Protein AF-A0A1Y4TPR6-F1 (afdb_monomer)

Mean predicted aligned error: 4.94 Å

Sequence (122 aa):
MEKKNLSCPSCGPLAAQMEEASGGSYRQYDQILQKLMELEQRGNMELFAGDCTLEETDAALASERHYTVCHYMRCRRCGALYFVGACIRGAPVFRQVADIGKENLDTRLWGRCGTYYLQKKG

pLDDT: mean 89.99, std 13.56, range [33.47, 98.38]

Foldseek 3Di:
DDPPPCVDPLCNVLQVLQVVQAQHDVVSLVVSLVVLVVSVVVVQKWFAWWQDDSVCVVVVCVVVPDQKTKTWMAGPPPRWIWIWMDGNPGRIHIDTDPDCVPVPRVVVHPHGDTDNNVVVVD

Nearest PDB structures (foldseek):
  6y2r-assembly1_B  TM=6.220E-01  e=3.683E+00  Escherichia coli K-12
  1ltx-assembly1_A  TM=5.970E-01  e=4.164E+00  Rattus norvegicus
  6y2s-assembly1_A  TM=4.503E-01  e=1.766E+00  Escherichia coli K-12
  2xqn-assembly1_M  TM=4.740E-01  e=3.259E+00  Homo sapiens
  1dce-assembly1_A  TM=5.198E-01  e=8.169E+00  Rattus norvegicus

Structure (mmCIF, N/CA/C/O backbone):
data_AF-A0A1Y4TPR6-F1
#
_entry.id   AF-A0A1Y4TPR6-F1
#
loop_
_atom_site.gr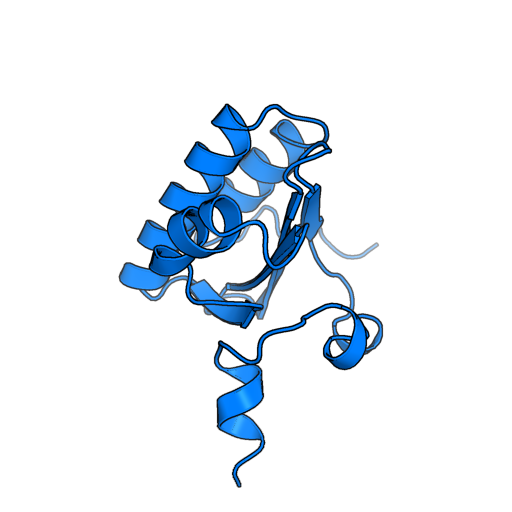oup_PDB
_atom_site.id
_atom_site.type_symbol
_atom_site.label_atom_id
_atom_site.label_alt_id
_atom_site.label_comp_id
_atom_site.label_asym_id
_atom_site.label_entity_id
_atom_site.label_seq_id
_atom_site.pdbx_PDB_ins_code
_atom_site.Cartn_x
_atom_site.Cartn_y
_atom_site.Cartn_z
_atom_site.occupancy
_atom_site.B_iso_or_equiv
_atom_site.auth_seq_id
_atom_site.auth_comp_id
_atom_site.auth_asym_id
_atom_site.auth_atom_id
_atom_site.pdbx_PDB_model_num
ATOM 1 N N . MET A 1 1 ? -26.730 -1.192 -2.114 1.00 33.47 1 MET A N 1
ATOM 2 C CA . MET A 1 1 ? -25.763 -0.303 -2.789 1.00 33.47 1 MET A CA 1
ATOM 3 C C . MET A 1 1 ? -24.921 0.344 -1.702 1.00 33.47 1 MET A C 1
ATOM 5 O O . MET A 1 1 ? -25.413 1.223 -1.005 1.00 33.47 1 MET A O 1
ATOM 9 N N . GLU A 1 2 ? -23.733 -0.198 -1.441 1.00 42.78 2 GLU A N 1
ATOM 10 C CA . GLU A 1 2 ? -22.841 0.311 -0.395 1.00 42.78 2 GLU A CA 1
ATOM 11 C C . GLU A 1 2 ? -22.310 1.682 -0.816 1.00 42.78 2 GLU A C 1
ATOM 13 O O . GLU A 1 2 ? -21.831 1.865 -1.935 1.00 42.78 2 GLU A O 1
ATOM 18 N N . LYS A 1 3 ? -22.471 2.679 0.057 1.00 43.09 3 LYS A N 1
ATOM 19 C CA . LYS A 1 3 ? -22.001 4.040 -0.195 1.00 43.09 3 LYS A CA 1
ATOM 20 C C . LYS A 1 3 ? -20.478 3.988 -0.323 1.00 43.09 3 LYS A C 1
ATOM 22 O O . LYS A 1 3 ? -19.800 3.733 0.669 1.00 43.09 3 LYS A O 1
ATOM 27 N N . LYS A 1 4 ? -19.939 4.248 -1.523 1.00 51.47 4 LYS A N 1
ATOM 28 C CA . LYS A 1 4 ? -18.526 4.620 -1.689 1.00 51.47 4 LYS A CA 1
ATOM 29 C C . LYS A 1 4 ? -18.247 5.712 -0.648 1.00 51.47 4 LYS A C 1
ATOM 31 O O . LYS A 1 4 ? -18.850 6.782 -0.717 1.00 51.47 4 LYS A O 1
ATOM 36 N N . ASN A 1 5 ? -17.383 5.435 0.329 1.00 52.69 5 ASN A N 1
ATOM 37 C CA . ASN A 1 5 ? -16.958 6.367 1.383 1.00 52.69 5 ASN A CA 1
ATOM 38 C C . ASN A 1 5 ? -16.061 7.490 0.811 1.00 52.69 5 ASN A C 1
ATOM 40 O O . ASN A 1 5 ? -15.016 7.820 1.365 1.00 52.69 5 ASN A O 1
ATOM 44 N N . LEU A 1 6 ? -16.487 8.114 -0.290 1.00 57.59 6 LEU A N 1
ATOM 45 C CA . LEU A 1 6 ? -15.896 9.325 -0.866 1.00 57.59 6 LEU A CA 1
ATOM 46 C C . LEU A 1 6 ? -16.023 10.534 0.083 1.00 57.59 6 LEU A C 1
ATOM 48 O O . LEU A 1 6 ? -15.431 11.576 -0.165 1.00 57.59 6 LEU A O 1
ATOM 52 N N . SER A 1 7 ? -16.769 10.407 1.186 1.00 78.94 7 SER A N 1
ATOM 53 C CA . SER A 1 7 ? -17.008 11.470 2.165 1.00 78.94 7 SER A CA 1
ATOM 54 C C . SER A 1 7 ? -16.049 11.476 3.361 1.00 78.94 7 SER A C 1
ATOM 56 O O . SER A 1 7 ? -16.179 12.343 4.226 1.00 78.94 7 SER A O 1
ATOM 58 N N . CYS A 1 8 ? -15.113 10.524 3.481 1.00 91.75 8 CYS A N 1
ATOM 59 C CA . CYS A 1 8 ? -14.165 10.560 4.595 1.00 91.75 8 CYS A CA 1
ATOM 60 C C . CYS A 1 8 ? -13.141 11.685 4.367 1.00 91.75 8 CYS A C 1
ATOM 62 O O . CYS A 1 8 ? -12.375 11.603 3.412 1.00 91.75 8 CYS A O 1
ATOM 64 N N . PRO A 1 9 ? -13.029 12.696 5.247 1.00 91.50 9 PRO A N 1
ATOM 65 C CA . PRO A 1 9 ? -12.070 13.783 5.038 1.00 91.50 9 PRO A CA 1
ATOM 66 C C . PRO A 1 9 ? -10.609 13.315 5.149 1.00 91.50 9 PRO A C 1
ATOM 68 O O . PRO A 1 9 ? -9.715 13.985 4.645 1.00 91.50 9 PRO A O 1
ATOM 71 N N . SER A 1 10 ? -10.356 12.169 5.796 1.00 92.50 10 SER A N 1
ATOM 72 C CA . SER A 1 10 ? -9.003 11.633 5.988 1.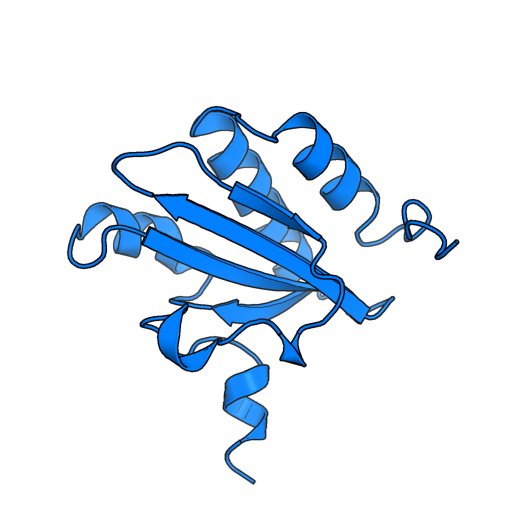00 92.50 10 SER A CA 1
ATOM 73 C C . SER A 1 10 ? -8.483 10.854 4.776 1.00 92.50 10 SER A C 1
ATOM 75 O O . SER A 1 10 ? -7.300 10.952 4.474 1.00 92.50 10 SER A O 1
ATOM 77 N N . CYS A 1 11 ? -9.333 10.079 4.089 1.00 95.38 11 CYS A N 1
ATOM 78 C CA . CYS A 1 11 ? -8.914 9.222 2.967 1.00 95.38 11 CYS A CA 1
ATOM 79 C C . CYS A 1 11 ? -9.665 9.479 1.652 1.00 95.38 11 CYS A C 1
ATOM 81 O O . CYS A 1 11 ? -9.273 8.942 0.624 1.00 95.38 11 CYS A O 1
ATOM 83 N N . GLY A 1 12 ? -10.707 10.312 1.651 1.00 94.38 12 GLY A N 1
ATOM 84 C CA . GLY A 1 12 ? -11.461 10.697 0.455 1.00 94.38 12 GLY A CA 1
ATOM 85 C C . GLY A 1 12 ? -10.589 11.337 -0.630 1.00 94.38 12 GLY A C 1
ATOM 86 O O . GLY A 1 12 ? -10.658 10.881 -1.769 1.00 94.38 12 GLY A O 1
ATOM 87 N N . PRO A 1 13 ? -9.707 12.306 -0.300 1.00 94.12 13 PRO A N 1
ATOM 88 C CA . PRO A 1 13 ? -8.781 12.874 -1.282 1.00 94.12 13 PRO A CA 1
ATOM 89 C C . PRO A 1 13 ? -7.838 11.832 -1.899 1.00 94.12 13 PRO A C 1
ATOM 91 O O . PRO A 1 13 ? -7.619 11.842 -3.105 1.00 94.12 13 PRO A O 1
ATOM 94 N N . LEU A 1 14 ? -7.325 10.896 -1.088 1.00 94.81 14 LEU A N 1
ATOM 95 C CA . LEU A 1 14 ? -6.506 9.783 -1.576 1.00 94.81 14 LEU A CA 1
ATOM 96 C C . LEU A 1 14 ? -7.315 8.872 -2.510 1.00 94.81 14 LEU A C 1
ATOM 98 O O . LEU A 1 14 ? -6.827 8.489 -3.566 1.00 94.81 14 LEU A O 1
ATOM 102 N N . ALA A 1 15 ? -8.550 8.533 -2.134 1.00 93.88 15 ALA A N 1
ATOM 103 C CA . ALA A 1 15 ? -9.411 7.666 -2.931 1.00 93.88 15 ALA A CA 1
ATOM 104 C C . ALA A 1 15 ? -9.697 8.262 -4.318 1.00 93.88 15 ALA A C 1
ATOM 106 O O . ALA A 1 15 ? -9.609 7.542 -5.308 1.00 93.88 15 ALA A O 1
ATOM 107 N N . ALA A 1 16 ? -9.973 9.569 -4.387 1.00 92.75 16 ALA A N 1
ATOM 108 C CA . ALA A 1 16 ? -10.149 10.280 -5.652 1.00 92.75 16 ALA A CA 1
ATOM 109 C C . ALA A 1 16 ? -8.870 10.232 -6.506 1.00 92.75 16 ALA A C 1
ATOM 111 O O . ALA A 1 16 ? -8.921 9.842 -7.669 1.00 92.75 16 ALA A O 1
ATOM 112 N N . GLN A 1 17 ? -7.709 10.515 -5.903 1.00 92.88 17 GLN A N 1
ATOM 113 C CA . GLN A 1 17 ? -6.421 10.461 -6.599 1.00 92.88 17 GLN A CA 1
ATOM 114 C C . GLN A 1 17 ? -6.096 9.054 -7.137 1.00 92.88 17 GLN A C 1
ATOM 116 O O . GLN A 1 17 ? -5.574 8.915 -8.240 1.00 92.88 17 GLN A O 1
ATOM 121 N N . MET A 1 18 ? -6.417 7.997 -6.385 1.00 92.62 18 MET A N 1
ATOM 122 C CA . MET A 1 18 ? -6.232 6.605 -6.818 1.00 92.62 18 MET A CA 1
ATOM 123 C C . MET A 1 18 ? -7.165 6.217 -7.978 1.00 92.62 18 MET A C 1
ATOM 125 O O . MET A 1 18 ? -6.754 5.476 -8.873 1.00 92.62 18 MET A O 1
ATOM 129 N N . GLU A 1 19 ? -8.408 6.708 -7.981 1.00 89.81 19 GLU A N 1
ATOM 130 C CA . GLU A 1 19 ? -9.369 6.481 -9.073 1.00 89.81 19 GLU A CA 1
ATOM 131 C C . GLU A 1 19 ? -8.880 7.159 -10.368 1.00 89.81 19 GLU A C 1
ATOM 133 O O . GLU A 1 19 ? -8.882 6.531 -11.425 1.00 89.81 19 GLU A O 1
ATOM 138 N N . GLU A 1 20 ? -8.331 8.374 -10.272 1.00 88.62 20 GLU A N 1
ATOM 139 C CA . GLU A 1 20 ? -7.712 9.103 -11.394 1.00 88.62 20 GLU A CA 1
ATOM 140 C C . GLU A 1 20 ? -6.400 8.471 -11.894 1.00 88.62 20 GLU A C 1
ATOM 142 O O . GLU A 1 20 ? -6.055 8.584 -13.071 1.00 88.62 20 GLU A O 1
ATOM 147 N N . ALA A 1 21 ? -5.655 7.796 -11.015 1.00 85.06 21 ALA A N 1
ATOM 148 C CA . ALA A 1 21 ? -4.379 7.158 -11.340 1.00 85.06 21 ALA A CA 1
ATOM 149 C C . ALA A 1 21 ? -4.504 5.710 -11.848 1.00 85.06 21 ALA A C 1
ATOM 151 O O . ALA A 1 21 ? -3.487 5.062 -12.104 1.00 85.06 21 ALA A O 1
ATOM 152 N N . SER A 1 22 ? -5.716 5.165 -11.980 1.00 70.94 22 SER A N 1
ATOM 153 C CA . SER A 1 22 ? -5.921 3.774 -12.400 1.00 70.94 22 SER A CA 1
ATOM 154 C C . SER A 1 22 ? -5.445 3.547 -13.845 1.00 70.94 22 SER A C 1
ATOM 156 O O . SER A 1 22 ? -5.980 4.133 -14.780 1.00 70.94 22 SER A O 1
ATOM 158 N N . GLY A 1 23 ? -4.424 2.697 -14.028 1.00 67.69 23 GLY A N 1
ATOM 159 C CA . GLY A 1 23 ? -3.721 2.518 -15.314 1.00 67.69 23 GLY A CA 1
ATOM 160 C C . GLY A 1 23 ? -2.607 3.544 -15.573 1.00 67.69 23 GLY A C 1
ATOM 161 O O . GLY A 1 23 ? -2.125 3.666 -16.697 1.00 67.69 23 GLY A O 1
ATOM 162 N N . GLY A 1 24 ? -2.233 4.297 -14.538 1.00 72.88 24 GLY A N 1
ATOM 163 C CA . GLY A 1 24 ? -1.304 5.415 -14.591 1.00 72.88 24 GLY A CA 1
ATOM 164 C C . GLY A 1 24 ? 0.178 5.049 -14.685 1.00 72.88 24 GLY A C 1
ATOM 165 O O . GLY A 1 24 ? 0.586 3.893 -14.620 1.00 72.88 24 GLY A O 1
ATOM 166 N N . SER A 1 25 ? 1.002 6.083 -14.834 1.00 83.31 25 SER A N 1
ATOM 167 C CA . SER A 1 25 ? 2.465 5.990 -14.895 1.00 83.31 25 SER A CA 1
ATOM 168 C C . SER A 1 25 ? 3.108 5.839 -13.512 1.00 83.31 25 SER A C 1
ATOM 170 O O . SER A 1 25 ? 2.509 6.164 -12.486 1.00 83.31 25 SER A O 1
ATOM 172 N N . TYR A 1 26 ? 4.385 5.457 -13.487 1.00 85.81 26 TYR A N 1
ATOM 173 C CA . TYR A 1 26 ? 5.201 5.448 -12.268 1.00 85.81 26 TYR A CA 1
ATOM 174 C C . TYR A 1 26 ? 5.244 6.799 -11.541 1.00 85.81 26 TYR A C 1
ATOM 176 O O . TYR A 1 26 ? 5.199 6.844 -10.321 1.00 85.81 26 TYR A O 1
ATOM 184 N N . ARG A 1 27 ? 5.178 7.918 -12.269 1.00 87.31 27 ARG A N 1
ATOM 185 C CA . ARG A 1 27 ? 5.092 9.246 -11.646 1.00 87.31 27 ARG A CA 1
ATOM 186 C C . ARG A 1 27 ? 3.847 9.409 -10.764 1.00 87.31 27 ARG A C 1
ATOM 188 O O . ARG A 1 27 ? 3.904 10.082 -9.741 1.00 87.31 27 ARG A O 1
ATOM 195 N N . GLN A 1 28 ? 2.714 8.827 -11.164 1.00 89.62 28 GLN A N 1
ATOM 196 C CA . GLN A 1 28 ? 1.487 8.859 -10.357 1.00 89.62 28 GLN A CA 1
ATOM 197 C C . GLN A 1 28 ? 1.601 7.934 -9.143 1.00 89.62 28 GLN A C 1
ATOM 199 O O . GLN A 1 28 ? 1.073 8.259 -8.081 1.00 89.62 28 GLN A O 1
ATOM 204 N N . TYR A 1 29 ? 2.330 6.823 -9.278 1.00 92.75 29 TYR A N 1
ATOM 205 C CA . TYR A 1 29 ? 2.681 5.976 -8.144 1.00 92.75 29 TYR A CA 1
ATOM 206 C C . TYR A 1 29 ? 3.502 6.728 -7.103 1.00 92.75 29 TYR A C 1
ATOM 208 O O . TYR A 1 29 ? 3.086 6.754 -5.948 1.00 92.75 29 TYR A O 1
ATOM 216 N N . ASP A 1 30 ? 4.568 7.420 -7.506 1.00 93.25 30 ASP A N 1
ATOM 217 C CA . ASP A 1 30 ? 5.412 8.181 -6.578 1.00 93.25 30 ASP A CA 1
ATOM 218 C C . ASP A 1 30 ? 4.595 9.245 -5.830 1.00 93.25 30 ASP A C 1
ATOM 220 O O . ASP A 1 30 ? 4.717 9.406 -4.618 1.00 93.25 30 ASP A O 1
ATOM 224 N N . GLN A 1 31 ? 3.685 9.934 -6.528 1.00 94.62 31 GLN A N 1
ATOM 225 C CA . GLN A 1 31 ? 2.788 10.919 -5.916 1.00 94.62 31 GLN A CA 1
ATOM 226 C C . GLN A 1 31 ? 1.842 10.298 -4.879 1.00 94.62 31 GLN A C 1
ATOM 228 O O . GLN A 1 31 ? 1.631 10.881 -3.814 1.00 94.62 31 GLN A O 1
ATOM 233 N N . ILE A 1 32 ? 1.271 9.128 -5.176 1.00 95.94 32 ILE A N 1
ATOM 234 C CA . ILE A 1 32 ? 0.394 8.407 -4.246 1.00 95.94 32 ILE A CA 1
ATOM 235 C C . ILE A 1 32 ? 1.197 7.869 -3.057 1.00 95.94 32 ILE A C 1
ATOM 237 O O . ILE A 1 32 ? 0.739 7.985 -1.921 1.00 95.94 32 ILE A O 1
ATOM 241 N N . LEU A 1 33 ? 2.396 7.333 -3.290 1.00 96.81 33 LEU A N 1
ATOM 242 C CA . LEU A 1 33 ? 3.283 6.835 -2.243 1.00 96.81 33 LEU A CA 1
ATOM 243 C C . LEU A 1 33 ? 3.662 7.952 -1.266 1.00 96.81 33 LEU A C 1
ATOM 245 O O . LEU A 1 33 ? 3.438 7.813 -0.066 1.00 96.81 33 LEU A O 1
ATOM 249 N N . GLN A 1 34 ? 4.123 9.096 -1.778 1.00 97.19 34 GLN A N 1
ATOM 250 C CA . GLN A 1 34 ? 4.417 10.273 -0.957 1.00 97.19 34 GLN A CA 1
ATOM 251 C C . GLN A 1 34 ? 3.186 10.717 -0.161 1.00 97.19 34 GLN A C 1
ATOM 253 O O . GLN A 1 34 ? 3.273 10.999 1.035 1.00 97.19 34 GLN A O 1
ATOM 258 N N . LYS A 1 35 ? 1.999 10.703 -0.785 1.00 97.19 35 LYS A N 1
ATOM 259 C CA . LYS A 1 35 ? 0.766 11.061 -0.085 1.00 97.19 35 LYS A CA 1
ATOM 260 C C . LYS A 1 35 ? 0.440 10.108 1.065 1.00 97.19 35 LYS A C 1
ATOM 262 O O . LYS A 1 35 ? -0.041 10.542 2.112 1.00 97.19 35 LYS A O 1
ATOM 267 N N . LEU A 1 36 ? 0.678 8.816 0.874 1.00 98.00 36 LEU A N 1
ATOM 268 C CA . LEU A 1 36 ? 0.471 7.795 1.895 1.00 98.00 36 LEU A CA 1
ATOM 269 C C . LEU A 1 36 ? 1.449 7.948 3.055 1.00 98.00 36 LEU A C 1
ATOM 271 O O . LEU A 1 36 ? 1.005 7.876 4.198 1.00 98.00 36 LEU A O 1
ATOM 275 N N . MET A 1 37 ? 2.720 8.243 2.774 1.00 98.25 37 MET A N 1
ATOM 276 C CA . MET A 1 37 ? 3.730 8.531 3.797 1.00 98.25 37 MET A CA 1
ATOM 277 C C . MET A 1 37 ? 3.316 9.732 4.657 1.00 98.25 37 MET A C 1
ATOM 279 O O . MET A 1 37 ? 3.316 9.649 5.883 1.00 98.25 37 MET A O 1
ATOM 283 N N . GLU A 1 38 ? 2.845 10.825 4.040 1.00 98.12 38 GLU A N 1
ATOM 284 C CA . GLU A 1 38 ? 2.309 11.979 4.781 1.00 98.12 38 GLU A CA 1
ATOM 285 C C . GLU A 1 38 ? 1.118 11.601 5.678 1.00 98.12 38 GLU A C 1
ATOM 287 O O . GLU A 1 38 ? 0.985 12.087 6.806 1.00 98.12 38 GLU A O 1
ATOM 292 N N . LEU A 1 39 ? 0.195 10.783 5.163 1.00 97.94 39 LEU A N 1
ATOM 293 C CA . LEU A 1 39 ? -1.009 10.382 5.890 1.00 97.94 39 LEU A CA 1
ATOM 294 C C . LEU A 1 39 ? -0.697 9.412 7.031 1.00 97.94 39 LEU A C 1
ATOM 296 O O . LEU A 1 39 ? -1.349 9.493 8.076 1.00 97.94 39 LEU A O 1
ATOM 300 N N . GLU A 1 40 ? 0.281 8.529 6.848 1.00 98.12 40 GLU A N 1
ATOM 301 C CA . GLU A 1 40 ? 0.795 7.645 7.891 1.00 98.12 40 GLU A CA 1
ATOM 302 C C . GLU A 1 40 ? 1.506 8.443 8.985 1.00 98.12 40 GLU A C 1
ATOM 304 O O . GLU A 1 40 ? 1.151 8.311 10.157 1.00 98.12 40 GLU A O 1
ATOM 309 N N . GLN A 1 41 ? 2.408 9.354 8.612 1.00 97.62 41 GLN A N 1
ATOM 310 C CA . GLN A 1 41 ? 3.126 10.214 9.555 1.00 97.62 41 GLN A CA 1
ATOM 311 C C . GLN A 1 41 ? 2.172 11.065 10.409 1.00 97.62 41 GLN A C 1
ATOM 313 O O . GLN A 1 41 ? 2.405 11.276 11.598 1.00 97.62 41 GLN A O 1
ATOM 318 N N . ARG A 1 42 ? 1.063 11.539 9.825 1.00 97.44 42 ARG A N 1
ATOM 319 C CA . ARG A 1 42 ? 0.011 12.285 10.542 1.00 97.44 42 ARG A CA 1
ATOM 320 C C . ARG A 1 42 ? -0.930 11.395 11.362 1.00 97.44 42 ARG A C 1
ATOM 322 O O . ARG A 1 42 ? -1.835 11.917 12.008 1.00 97.44 42 ARG A O 1
ATOM 329 N N . GLY A 1 43 ? -0.783 10.072 11.298 1.00 96.88 43 GLY A N 1
ATOM 330 C CA . GLY A 1 43 ? -1.662 9.116 11.971 1.00 96.88 43 GLY A CA 1
ATOM 331 C C . GLY A 1 43 ? -3.074 9.032 11.379 1.00 96.88 43 GLY A C 1
ATOM 332 O O . GLY A 1 43 ? -3.974 8.486 12.009 1.00 96.88 43 GLY A O 1
ATOM 333 N N . ASN A 1 44 ? -3.308 9.554 10.174 1.00 97.69 44 ASN A N 1
ATOM 334 C CA . ASN A 1 44 ? -4.604 9.436 9.494 1.00 97.69 44 ASN A CA 1
ATOM 335 C C . ASN A 1 44 ? -4.795 8.051 8.871 1.00 97.69 44 ASN A C 1
ATOM 337 O O . ASN A 1 44 ? -5.923 7.552 8.750 1.00 97.69 44 ASN A O 1
ATOM 341 N N . MET A 1 45 ? -3.686 7.444 8.464 1.00 97.94 45 MET A N 1
ATOM 342 C CA . MET A 1 45 ? -3.625 6.097 7.924 1.00 97.94 45 MET A CA 1
ATOM 343 C C . MET A 1 45 ? -2.584 5.271 8.670 1.00 97.94 45 MET A C 1
ATOM 345 O O . MET A 1 45 ? -1.796 5.784 9.460 1.00 97.94 45 MET A O 1
ATOM 349 N N . GLU A 1 46 ? -2.631 3.969 8.453 1.00 97.81 46 GLU A N 1
ATOM 350 C CA . GLU A 1 46 ? -1.610 3.036 8.902 1.00 97.81 46 GLU A CA 1
ATOM 351 C C . GLU A 1 46 ? -1.320 2.029 7.799 1.00 97.81 46 GLU A C 1
ATOM 353 O O . GLU A 1 46 ? -2.244 1.599 7.093 1.00 97.81 46 GLU A O 1
ATOM 358 N N . LEU A 1 47 ? -0.061 1.610 7.698 1.00 98.38 47 LEU A N 1
ATOM 359 C CA . LEU A 1 47 ? 0.284 0.377 7.018 1.00 98.38 47 LEU A CA 1
ATOM 360 C C . LEU A 1 47 ? -0.351 -0.805 7.762 1.00 98.38 47 LEU A C 1
ATOM 362 O O . LEU A 1 47 ? 0.099 -1.230 8.829 1.00 98.38 47 LEU A O 1
ATOM 366 N N . PHE A 1 48 ? -1.431 -1.335 7.195 1.00 97.88 48 PHE A N 1
ATOM 367 C CA . PHE A 1 48 ? -2.138 -2.481 7.750 1.00 97.88 48 PHE A CA 1
ATOM 368 C C . PHE A 1 48 ? -1.375 -3.771 7.464 1.00 97.88 48 PHE A C 1
ATOM 370 O O . PHE A 1 48 ? -1.109 -4.541 8.381 1.00 97.88 48 PHE A O 1
ATOM 377 N N . ALA A 1 49 ? -0.989 -3.986 6.210 1.00 98.19 49 ALA A N 1
ATOM 378 C CA . ALA A 1 49 ? -0.157 -5.107 5.794 1.00 98.19 49 ALA A CA 1
ATOM 379 C C . ALA A 1 49 ? 0.658 -4.697 4.567 1.00 98.19 49 ALA A C 1
ATOM 381 O O . ALA A 1 49 ? 0.130 -4.022 3.691 1.00 98.19 49 ALA A O 1
ATOM 382 N N . GLY A 1 50 ? 1.909 -5.113 4.457 1.00 97.75 50 GLY A N 1
ATOM 383 C CA . GLY A 1 50 ? 2.721 -4.811 3.287 1.00 97.75 50 GLY A CA 1
ATOM 384 C C . GLY A 1 50 ? 3.990 -5.633 3.208 1.00 97.75 50 GLY A C 1
ATOM 385 O O . GLY A 1 50 ? 4.340 -6.372 4.135 1.00 97.75 50 GLY A O 1
ATOM 386 N N . ASP A 1 51 ? 4.651 -5.481 2.072 1.00 98.06 51 ASP A N 1
ATOM 387 C CA . ASP A 1 51 ? 5.924 -6.122 1.784 1.00 98.06 51 ASP A CA 1
ATOM 388 C C . ASP A 1 51 ? 7.093 -5.478 2.552 1.00 98.06 51 ASP A C 1
ATOM 390 O O . ASP A 1 51 ? 7.950 -6.175 3.095 1.00 98.06 51 ASP A O 1
ATOM 394 N N . CYS A 1 52 ? 7.087 -4.153 2.671 1.00 97.69 52 CYS A N 1
ATOM 395 C CA . CYS A 1 52 ? 8.056 -3.359 3.426 1.00 97.69 52 CYS A CA 1
ATOM 396 C C . CYS A 1 52 ? 7.356 -2.158 4.088 1.00 97.69 52 CYS A C 1
ATOM 398 O O . CYS A 1 52 ? 6.123 -2.072 4.051 1.00 97.69 52 CYS A O 1
ATOM 400 N N . THR A 1 53 ? 8.100 -1.260 4.748 1.00 97.88 53 THR A N 1
ATOM 401 C CA . THR A 1 53 ? 7.533 0.058 5.101 1.00 97.88 53 THR A CA 1
ATOM 402 C C . THR A 1 53 ? 7.382 0.930 3.852 1.00 97.88 53 THR A C 1
ATOM 404 O O . THR A 1 53 ? 7.966 0.635 2.806 1.00 97.88 53 THR A O 1
ATOM 407 N N . LEU A 1 54 ? 6.611 2.021 3.940 1.00 97.94 54 LEU A N 1
ATOM 408 C CA . LEU A 1 54 ? 6.454 2.930 2.802 1.00 97.94 54 LEU A CA 1
ATOM 409 C C . LEU A 1 54 ? 7.793 3.576 2.408 1.00 97.94 54 LEU A C 1
ATOM 411 O O . LEU A 1 54 ? 8.087 3.671 1.219 1.00 97.94 54 LEU A O 1
ATOM 415 N N . GLU A 1 55 ? 8.625 3.941 3.386 1.00 97.19 55 GLU A N 1
ATOM 416 C CA . GLU A 1 55 ? 9.962 4.522 3.190 1.00 97.19 55 GLU A CA 1
ATOM 417 C C . GLU A 1 55 ? 10.932 3.571 2.474 1.00 97.19 55 GLU A C 1
ATOM 419 O O . GLU A 1 55 ? 11.829 4.016 1.763 1.00 97.19 55 GLU A O 1
ATOM 424 N N . GLU A 1 56 ? 10.770 2.261 2.661 1.00 97.56 56 GLU A N 1
ATOM 425 C CA . GLU A 1 56 ? 11.651 1.236 2.091 1.00 97.56 56 GLU A CA 1
ATOM 426 C C . GLU A 1 56 ? 11.285 0.859 0.647 1.00 97.56 56 GLU A C 1
ATOM 428 O O . GLU A 1 56 ? 12.036 0.129 -0.004 1.00 97.56 56 GLU A O 1
ATOM 433 N N . THR A 1 57 ? 10.159 1.360 0.129 1.00 96.44 57 THR A N 1
ATOM 434 C CA . THR A 1 57 ? 9.604 0.988 -1.182 1.00 96.44 57 THR A CA 1
ATOM 435 C C . THR A 1 57 ? 10.616 1.135 -2.319 1.00 96.44 57 THR A C 1
ATOM 437 O O . THR A 1 57 ? 10.796 0.201 -3.102 1.00 96.44 57 THR A O 1
ATOM 440 N N . ASP A 1 58 ? 11.307 2.275 -2.401 1.00 94.00 58 ASP A N 1
ATOM 441 C CA . ASP A 1 58 ? 12.254 2.548 -3.488 1.00 94.00 58 ASP A CA 1
ATOM 442 C C . ASP A 1 58 ? 13.448 1.591 -3.442 1.00 94.00 58 ASP A C 1
ATOM 444 O O . ASP A 1 58 ? 13.859 1.043 -4.465 1.00 94.00 58 ASP A O 1
ATOM 448 N N . ALA A 1 59 ? 13.969 1.325 -2.241 1.00 95.81 59 ALA A N 1
ATOM 449 C CA . ALA A 1 59 ? 15.053 0.370 -2.044 1.00 95.81 59 ALA A CA 1
ATOM 450 C C . ALA A 1 59 ? 14.609 -1.065 -2.374 1.00 95.81 59 ALA A C 1
ATOM 452 O O . ALA A 1 59 ? 15.363 -1.821 -2.992 1.00 95.81 59 ALA A O 1
ATOM 453 N N . ALA A 1 60 ? 13.379 -1.438 -2.006 1.00 96.12 60 ALA A N 1
ATOM 454 C CA . ALA A 1 60 ? 12.810 -2.743 -2.317 1.00 96.12 60 ALA A CA 1
ATOM 455 C C . ALA A 1 60 ? 12.660 -2.944 -3.835 1.00 96.12 60 ALA A C 1
ATOM 457 O O . ALA A 1 60 ? 13.106 -3.973 -4.352 1.00 96.12 60 ALA A O 1
ATOM 458 N N . LEU A 1 61 ? 12.124 -1.950 -4.554 1.00 94.50 61 LEU A N 1
ATOM 459 C CA . LEU A 1 61 ? 12.006 -1.973 -6.016 1.00 94.50 61 LEU A CA 1
ATOM 460 C C . LEU A 1 61 ? 13.382 -2.015 -6.698 1.00 94.50 61 LEU A C 1
ATOM 462 O O . LEU A 1 61 ? 13.595 -2.848 -7.577 1.00 94.50 61 LEU A O 1
ATOM 466 N N . ALA A 1 62 ? 14.331 -1.182 -6.261 1.00 93.94 62 ALA A N 1
ATOM 467 C CA . ALA A 1 62 ? 15.682 -1.122 -6.824 1.00 93.94 62 ALA A CA 1
ATOM 468 C C . ALA A 1 62 ? 16.494 -2.409 -6.606 1.00 93.94 62 ALA A C 1
ATOM 470 O O . ALA A 1 62 ? 17.431 -2.685 -7.352 1.00 93.94 62 ALA A O 1
ATOM 471 N N . SER A 1 63 ? 16.152 -3.207 -5.589 1.00 94.81 63 SER A N 1
ATOM 472 C CA . SER A 1 63 ? 16.825 -4.485 -5.344 1.00 94.81 63 SER A CA 1
ATOM 473 C C . SER A 1 63 ? 16.530 -5.543 -6.411 1.00 94.81 63 SER A C 1
ATOM 475 O O . SER A 1 63 ? 17.271 -6.521 -6.504 1.00 94.81 63 SER A O 1
ATOM 477 N N . GLU A 1 64 ? 15.415 -5.397 -7.139 1.00 91.81 64 GLU A N 1
ATOM 478 C CA . GLU A 1 64 ? 14.864 -6.356 -8.109 1.00 91.81 64 GLU A CA 1
ATOM 479 C C . GLU A 1 64 ? 14.712 -7.806 -7.597 1.00 91.81 64 GLU A C 1
ATOM 481 O O . GLU A 1 64 ? 14.419 -8.721 -8.368 1.00 91.81 64 GLU A O 1
ATOM 486 N N . ARG A 1 65 ? 14.856 -8.046 -6.284 1.00 92.94 65 ARG A N 1
ATOM 487 C CA . ARG A 1 65 ? 14.688 -9.377 -5.671 1.00 92.94 65 ARG A CA 1
ATOM 488 C C . ARG A 1 65 ? 13.251 -9.871 -5.775 1.00 92.94 65 ARG A C 1
ATOM 490 O O . ARG A 1 65 ? 13.010 -11.071 -5.893 1.00 92.94 65 ARG A O 1
ATOM 497 N N . HIS A 1 66 ? 12.311 -8.932 -5.741 1.00 93.50 66 HIS A N 1
ATOM 498 C CA . HIS A 1 66 ? 10.893 -9.160 -5.947 1.00 93.50 66 HIS A CA 1
ATOM 499 C C . HIS A 1 66 ? 10.402 -8.242 -7.063 1.00 93.50 66 HIS A C 1
ATOM 501 O O . HIS A 1 66 ? 10.723 -7.057 -7.095 1.00 93.50 66 HIS A O 1
ATOM 507 N N . TYR A 1 67 ? 9.597 -8.784 -7.978 1.00 92.50 67 TYR A N 1
ATOM 508 C CA . TYR A 1 67 ? 9.073 -8.005 -9.103 1.00 92.50 67 TYR A CA 1
ATOM 509 C C . TYR A 1 67 ? 8.039 -6.960 -8.692 1.00 92.50 67 TYR A C 1
ATOM 511 O O . TYR A 1 67 ? 7.792 -6.023 -9.449 1.00 92.50 67 TYR A O 1
ATOM 519 N N . THR A 1 68 ? 7.420 -7.134 -7.526 1.00 95.06 68 THR A N 1
ATOM 520 C CA . THR A 1 68 ? 6.333 -6.289 -7.043 1.00 95.06 68 THR A CA 1
ATOM 521 C C . THR A 1 68 ? 6.557 -5.865 -5.604 1.00 95.06 68 THR A C 1
ATOM 523 O O . THR A 1 68 ? 7.032 -6.669 -4.808 1.00 95.06 68 THR A O 1
ATOM 526 N N . VAL A 1 69 ? 6.124 -4.653 -5.265 1.00 97.25 69 VAL A N 1
ATOM 527 C CA . VAL A 1 69 ? 6.001 -4.169 -3.883 1.00 97.25 69 VAL A CA 1
ATOM 528 C C . VAL A 1 69 ? 4.551 -3.768 -3.652 1.00 97.25 69 VAL A C 1
ATOM 530 O O . VAL A 1 69 ? 4.003 -2.959 -4.404 1.00 97.25 69 VAL A O 1
ATOM 533 N N . CYS A 1 70 ? 3.926 -4.345 -2.632 1.00 97.62 70 CYS A N 1
ATOM 534 C CA . CYS A 1 70 ? 2.511 -4.193 -2.332 1.00 97.62 70 CYS A CA 1
ATOM 535 C C . CYS A 1 70 ? 2.271 -3.715 -0.895 1.00 97.62 70 CYS A C 1
ATOM 537 O O . CYS A 1 70 ? 2.879 -4.199 0.061 1.00 97.62 70 CYS A O 1
ATOM 539 N N . HIS A 1 71 ? 1.287 -2.830 -0.741 1.00 98.38 71 HIS A N 1
ATOM 540 C CA . HIS A 1 71 ? 0.839 -2.297 0.539 1.00 98.38 71 HIS A CA 1
ATOM 541 C C . HIS A 1 71 ? -0.689 -2.294 0.633 1.00 98.38 71 HIS A C 1
ATOM 543 O O . HIS A 1 71 ? -1.404 -2.024 -0.335 1.00 98.38 71 HIS A O 1
ATOM 549 N N . TYR A 1 72 ? -1.181 -2.550 1.839 1.00 98.31 72 TYR A N 1
ATOM 550 C CA . TYR A 1 72 ? -2.554 -2.358 2.275 1.00 98.31 72 TYR A CA 1
ATOM 551 C C . TYR A 1 72 ? -2.566 -1.253 3.319 1.00 98.31 72 TYR A C 1
ATOM 553 O O . TYR A 1 72 ? -2.035 -1.413 4.418 1.00 98.31 72 TYR A O 1
ATOM 561 N N . MET A 1 73 ? -3.205 -0.142 2.980 1.00 98.25 73 MET A N 1
ATOM 562 C CA . MET A 1 73 ? -3.282 1.047 3.817 1.00 98.25 73 MET A CA 1
ATOM 563 C C . MET A 1 73 ? -4.679 1.152 4.415 1.00 98.25 73 MET A C 1
ATOM 565 O O . MET A 1 73 ? -5.670 1.149 3.681 1.00 98.25 73 MET A O 1
ATOM 569 N N . ARG A 1 74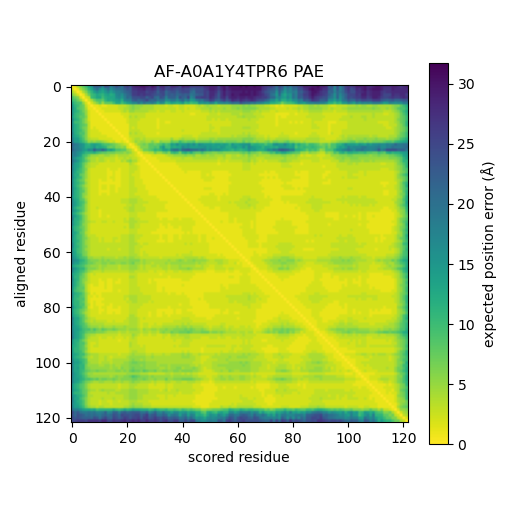 ? -4.776 1.251 5.743 1.00 98.12 74 ARG A N 1
ATOM 570 C CA . ARG A 1 74 ? -6.055 1.398 6.452 1.00 98.12 74 ARG A CA 1
ATOM 571 C C . ARG A 1 74 ? -6.230 2.828 6.929 1.00 98.12 74 ARG A C 1
ATOM 573 O O . ARG A 1 74 ? -5.365 3.384 7.599 1.00 98.12 74 ARG A O 1
ATOM 580 N N . CYS A 1 75 ? -7.370 3.432 6.618 1.00 98.00 75 CYS A N 1
ATOM 581 C CA . CYS A 1 75 ? -7.753 4.700 7.222 1.00 98.00 75 CYS A CA 1
ATOM 582 C C . CYS A 1 75 ? -8.135 4.475 8.688 1.00 98.00 75 CYS A C 1
ATOM 584 O O . CYS A 1 75 ? -9.100 3.763 8.970 1.00 98.00 75 CYS A O 1
ATOM 586 N N . ARG A 1 76 ? -7.446 5.139 9.622 1.00 96.88 76 ARG A N 1
ATOM 587 C CA . ARG A 1 76 ? -7.744 5.009 11.059 1.00 96.88 76 ARG A CA 1
ATOM 588 C C . ARG A 1 76 ? -9.105 5.592 11.444 1.00 96.88 76 ARG A C 1
ATOM 590 O O . ARG A 1 76 ? -9.681 5.194 12.448 1.00 96.88 76 ARG A O 1
ATOM 597 N N . ARG A 1 77 ? -9.634 6.523 10.641 1.00 96.12 77 ARG A N 1
ATOM 598 C CA . ARG A 1 77 ? -10.906 7.206 10.916 1.00 96.12 77 ARG A CA 1
ATOM 599 C C . ARG A 1 77 ? -12.137 6.397 10.513 1.00 96.12 77 ARG A C 1
ATOM 601 O O . ARG A 1 77 ? -13.114 6.393 11.249 1.00 96.12 77 ARG A O 1
ATOM 608 N N . CYS A 1 78 ? -12.133 5.795 9.324 1.00 95.56 78 CYS A N 1
ATOM 609 C CA . CYS A 1 78 ? -13.317 5.115 8.779 1.00 95.56 78 CYS A CA 1
ATOM 610 C C . CYS A 1 78 ? -13.118 3.619 8.513 1.00 95.56 78 CYS A C 1
ATOM 612 O O . CYS A 1 78 ? -14.052 2.957 8.073 1.00 95.56 78 CYS A O 1
ATOM 614 N N . GLY A 1 79 ? -11.913 3.087 8.734 1.00 95.81 79 GLY A N 1
ATOM 615 C CA . GLY A 1 79 ? -11.597 1.675 8.523 1.00 95.81 79 GLY A CA 1
ATOM 616 C C . GLY A 1 79 ? -11.445 1.255 7.059 1.00 95.81 79 GLY A C 1
ATOM 617 O O . GLY A 1 79 ? -11.111 0.100 6.812 1.00 95.81 79 GLY A O 1
ATOM 618 N N . ALA A 1 80 ? -11.648 2.158 6.091 1.00 97.00 80 ALA A N 1
ATOM 619 C CA . ALA A 1 80 ? -11.472 1.845 4.675 1.00 97.00 80 ALA A CA 1
ATOM 620 C C . ALA A 1 80 ? -10.047 1.348 4.388 1.00 97.00 80 ALA A C 1
ATOM 622 O O . ALA A 1 80 ? -9.071 1.925 4.878 1.00 97.00 80 ALA A O 1
ATO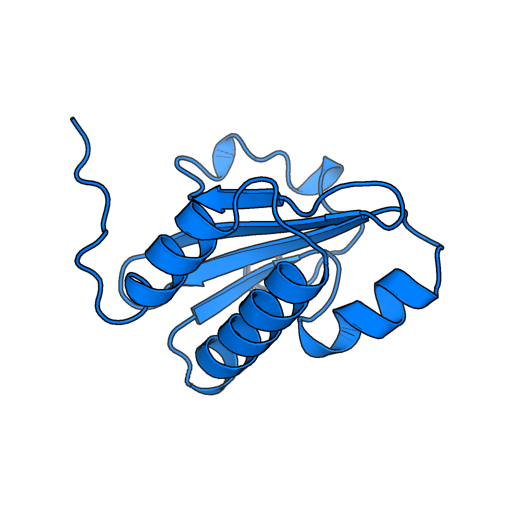M 623 N N . LEU A 1 81 ? -9.953 0.290 3.583 1.00 97.56 81 LEU A N 1
ATOM 624 C CA . LEU A 1 81 ? -8.703 -0.330 3.162 1.00 97.56 81 LEU A CA 1
ATOM 625 C C . LEU A 1 81 ? -8.424 -0.028 1.693 1.00 97.56 81 LEU A C 1
ATOM 627 O O . LEU A 1 81 ? -9.321 -0.096 0.850 1.00 97.56 81 LEU A O 1
ATOM 631 N N . TYR A 1 82 ? -7.165 0.260 1.392 1.00 97.50 82 TYR A N 1
ATOM 632 C CA . TYR A 1 82 ? -6.684 0.587 0.057 1.00 97.50 82 TYR A CA 1
ATOM 633 C C . TYR A 1 82 ? -5.479 -0.282 -0.279 1.00 97.50 82 TYR A C 1
ATOM 635 O O . TYR A 1 82 ? -4.557 -0.391 0.522 1.00 97.50 82 TYR A O 1
ATOM 643 N N . PHE A 1 83 ? -5.496 -0.896 -1.457 1.00 96.94 83 PHE A N 1
ATOM 644 C CA . PHE A 1 83 ? -4.377 -1.640 -2.014 1.00 96.94 83 PHE A CA 1
ATOM 645 C C . PHE A 1 83 ? -3.582 -0.749 -2.966 1.00 96.94 83 PHE A C 1
ATOM 647 O O . PHE A 1 83 ? -4.166 -0.077 -3.823 1.00 96.94 83 PHE A O 1
ATOM 654 N N . VAL A 1 84 ? -2.261 -0.789 -2.820 1.00 96.06 84 VAL A N 1
ATOM 655 C CA . VAL A 1 84 ? -1.290 -0.046 -3.622 1.00 96.06 84 VAL A CA 1
ATOM 656 C C . VAL A 1 84 ? -0.166 -1.002 -3.994 1.00 96.06 84 VAL A C 1
ATOM 658 O O . VAL A 1 84 ? 0.515 -1.516 -3.111 1.00 96.06 84 VAL A O 1
ATOM 661 N N . GLY A 1 85 ? 0.023 -1.254 -5.285 1.00 95.50 85 GLY A N 1
ATOM 662 C CA . GLY A 1 85 ? 1.062 -2.151 -5.783 1.00 95.50 85 GLY A CA 1
ATOM 663 C C . GLY A 1 85 ? 1.871 -1.512 -6.902 1.00 95.50 85 GLY A C 1
ATOM 664 O O . GLY A 1 85 ? 1.288 -0.964 -7.833 1.00 95.50 85 GLY A O 1
ATOM 665 N N . ALA A 1 86 ? 3.195 -1.615 -6.835 1.00 94.56 86 ALA A N 1
ATOM 666 C CA . ALA A 1 86 ? 4.094 -1.339 -7.954 1.00 94.56 86 ALA A CA 1
ATOM 667 C C . ALA A 1 86 ? 4.679 -2.642 -8.497 1.00 94.56 86 ALA A C 1
ATOM 669 O O . ALA A 1 86 ? 4.868 -3.603 -7.751 1.00 94.56 86 ALA A O 1
ATOM 670 N N . CYS A 1 87 ? 4.982 -2.664 -9.794 1.00 92.81 87 CYS A N 1
ATOM 671 C CA . CYS A 1 87 ? 5.624 -3.782 -10.473 1.00 92.81 87 CYS A CA 1
ATOM 672 C C . CYS A 1 87 ? 6.706 -3.250 -11.404 1.00 92.81 87 CYS A C 1
ATOM 674 O O . CYS A 1 87 ? 6.358 -2.569 -12.362 1.00 92.81 87 CYS A O 1
ATOM 676 N N . ILE A 1 88 ? 7.976 -3.623 -11.210 1.00 90.69 88 ILE A N 1
ATOM 677 C CA . ILE A 1 88 ? 9.108 -3.095 -12.006 1.00 90.69 88 ILE A CA 1
ATOM 678 C C . ILE A 1 88 ? 8.984 -3.354 -13.523 1.00 90.69 88 ILE A C 1
ATOM 680 O O . ILE A 1 88 ? 9.748 -2.815 -14.316 1.00 90.69 88 ILE A O 1
ATOM 684 N N . ARG A 1 89 ? 8.025 -4.194 -13.940 1.00 89.31 89 ARG A N 1
ATOM 685 C CA . ARG A 1 89 ? 7.729 -4.536 -15.341 1.00 89.31 89 ARG A CA 1
ATOM 686 C C . ARG A 1 89 ? 6.316 -4.158 -15.796 1.00 89.31 89 ARG A C 1
ATOM 688 O O . ARG A 1 89 ? 5.912 -4.567 -16.881 1.00 89.31 89 ARG A O 1
ATOM 695 N N . GLY A 1 90 ? 5.531 -3.456 -14.983 1.00 89.25 90 GLY A N 1
ATOM 696 C CA . GLY A 1 90 ? 4.113 -3.229 -15.256 1.00 89.25 90 GLY A CA 1
ATOM 697 C C . GLY A 1 90 ? 3.576 -1.924 -14.689 1.00 89.25 90 GLY A C 1
ATOM 698 O O . GLY A 1 90 ? 4.271 -1.180 -14.005 1.00 89.25 90 GLY A O 1
ATOM 699 N N . ALA A 1 91 ? 2.309 -1.645 -14.991 1.00 91.44 91 ALA A N 1
ATOM 700 C CA . ALA A 1 91 ? 1.632 -0.483 -14.438 1.00 91.44 91 ALA A CA 1
ATOM 701 C C . ALA A 1 91 ? 1.337 -0.690 -12.939 1.00 91.44 91 ALA A C 1
ATOM 703 O O . ALA A 1 91 ? 0.993 -1.806 -12.529 1.00 91.44 91 ALA A O 1
ATOM 704 N N . PRO A 1 92 ? 1.441 0.368 -12.120 1.00 93.44 92 PRO A N 1
ATOM 705 C CA . PRO A 1 92 ? 1.003 0.328 -10.738 1.00 93.44 92 PRO A CA 1
ATOM 706 C C . PRO A 1 92 ? -0.509 0.079 -10.638 1.00 93.44 92 PRO A C 1
ATOM 708 O O . PRO A 1 92 ? -1.294 0.445 -11.516 1.00 93.44 92 PRO A O 1
ATOM 711 N N . VAL A 1 93 ? -0.920 -0.543 -9.536 1.00 94.00 93 VAL A N 1
ATOM 712 C CA . VAL A 1 93 ? -2.311 -0.902 -9.257 1.00 94.00 93 VAL A CA 1
ATOM 713 C C . VAL A 1 93 ? -2.771 -0.205 -7.986 1.00 94.00 93 VAL A C 1
ATOM 715 O O . VAL A 1 93 ? -2.165 -0.350 -6.926 1.00 94.00 93 VAL A O 1
ATOM 718 N N . PHE A 1 94 ? -3.901 0.489 -8.092 1.00 94.19 94 PHE A N 1
ATOM 719 C CA . PHE A 1 94 ? -4.550 1.200 -6.999 1.00 94.19 94 PHE A CA 1
ATOM 720 C C . PHE A 1 94 ? -6.005 0.757 -6.925 1.00 94.19 94 PHE A C 1
ATOM 722 O O . PHE A 1 94 ? -6.703 0.760 -7.936 1.00 94.19 94 PHE A O 1
ATOM 729 N N . ARG A 1 95 ? -6.488 0.362 -5.745 1.00 94.31 95 ARG A N 1
ATOM 730 C CA . ARG A 1 95 ? -7.920 0.082 -5.554 1.00 94.31 95 ARG A CA 1
ATOM 731 C C . ARG A 1 95 ? -8.328 0.140 -4.096 1.00 94.31 95 ARG A C 1
ATOM 733 O O . ARG A 1 95 ? -7.536 -0.155 -3.206 1.00 94.31 95 ARG A O 1
ATOM 740 N N . GLN A 1 96 ? -9.601 0.423 -3.854 1.00 95.19 96 GLN A N 1
ATOM 741 C CA . GLN A 1 96 ? -10.203 0.158 -2.554 1.00 95.19 96 GLN A CA 1
ATOM 742 C C . GLN A 1 96 ? -10.424 -1.354 -2.379 1.00 95.19 96 GLN A C 1
ATOM 744 O O . GLN A 1 96 ? -10.809 -2.058 -3.316 1.00 95.19 96 GLN A O 1
ATOM 749 N N . VAL A 1 97 ? -10.178 -1.860 -1.175 1.00 95.81 97 VAL A N 1
ATOM 750 C CA . VAL A 1 97 ? -10.428 -3.253 -0.793 1.00 95.81 97 VAL A CA 1
ATOM 751 C C . VAL A 1 97 ? -11.791 -3.323 -0.113 1.00 95.81 97 VAL A C 1
ATOM 753 O O . VAL A 1 97 ? -12.005 -2.682 0.914 1.00 95.81 97 VAL A O 1
ATOM 756 N N . ALA A 1 98 ? -12.713 -4.089 -0.697 1.00 92.44 98 ALA A N 1
ATOM 757 C CA . ALA A 1 98 ? -14.053 -4.280 -0.141 1.00 92.44 98 ALA A CA 1
ATOM 758 C C . ALA A 1 98 ? -14.057 -5.275 1.029 1.00 92.44 98 ALA A C 1
ATOM 760 O O . ALA A 1 98 ? -14.745 -5.065 2.020 1.00 92.44 98 ALA A O 1
ATOM 761 N N . ASP A 1 99 ? -13.272 -6.348 0.916 1.00 92.38 99 ASP A N 1
ATOM 762 C CA . ASP A 1 99 ? -13.219 -7.421 1.904 1.00 92.38 99 ASP A CA 1
ATOM 763 C C . ASP A 1 99 ? -11.793 -7.968 2.006 1.00 92.38 99 ASP A C 1
ATOM 765 O O . ASP A 1 99 ? -11.286 -8.603 1.081 1.00 92.38 99 ASP A O 1
ATOM 769 N N . ILE A 1 100 ? -11.151 -7.709 3.145 1.00 92.62 100 ILE A N 1
ATOM 770 C CA . ILE A 1 100 ? -9.783 -8.153 3.421 1.00 92.62 100 ILE A CA 1
ATOM 771 C C . ILE A 1 100 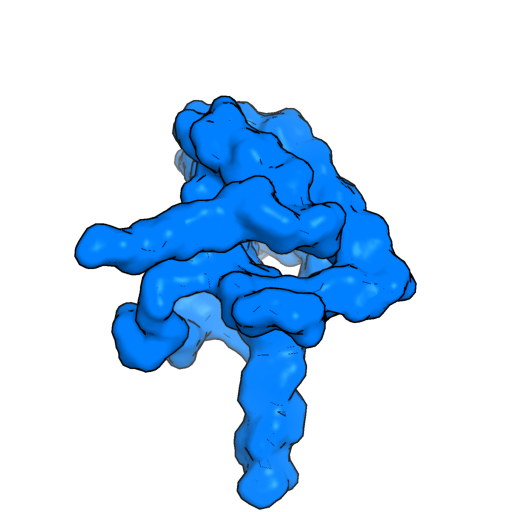? -9.683 -9.673 3.583 1.00 92.62 100 ILE A C 1
ATOM 773 O O . ILE A 1 100 ? -8.631 -10.234 3.307 1.00 92.62 100 ILE A O 1
ATOM 777 N N . GLY A 1 101 ? -10.761 -10.362 3.974 1.00 91.12 101 GLY A N 1
ATOM 778 C CA . GLY A 1 101 ? -10.766 -11.821 4.111 1.00 91.12 101 GLY A CA 1
ATOM 779 C C . GLY A 1 101 ? -10.627 -12.549 2.772 1.00 91.12 101 GLY A C 1
ATOM 780 O O . GLY A 1 101 ? -10.215 -13.706 2.736 1.00 91.12 101 GLY A O 1
ATOM 781 N N . LYS A 1 102 ? -10.925 -11.862 1.663 1.00 92.31 102 LYS A N 1
ATOM 782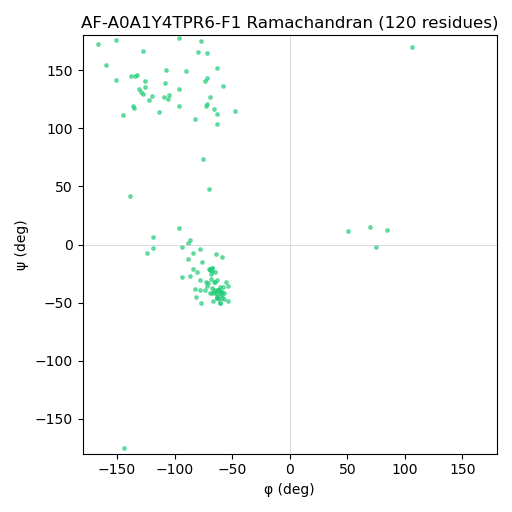 C CA . LYS A 1 102 ? -10.717 -12.359 0.293 1.00 92.31 102 LYS A CA 1
ATOM 783 C C . LYS A 1 102 ? -9.327 -12.041 -0.250 1.00 92.31 102 LYS A C 1
ATOM 785 O O . LYS A 1 102 ? -8.933 -12.573 -1.286 1.00 92.31 102 LYS A O 1
ATOM 790 N N . GLU A 1 103 ? -8.581 -11.177 0.429 1.00 91.31 103 GLU A N 1
ATOM 791 C CA . GLU A 1 103 ? -7.190 -10.904 0.107 1.00 91.31 103 GLU A CA 1
ATOM 792 C C . GLU A 1 103 ? -6.338 -12.003 0.749 1.00 91.31 103 GLU A C 1
ATOM 794 O O . GLU A 1 103 ? -6.171 -12.052 1.965 1.00 91.31 103 GLU A O 1
ATOM 799 N N . ASN A 1 104 ? -5.792 -12.914 -0.058 1.00 91.31 104 ASN A N 1
ATOM 800 C CA . ASN A 1 104 ? -4.873 -13.937 0.440 1.00 91.31 104 ASN A CA 1
ATOM 801 C C . ASN A 1 104 ? -3.494 -13.312 0.720 1.00 91.31 104 ASN A C 1
ATOM 803 O O .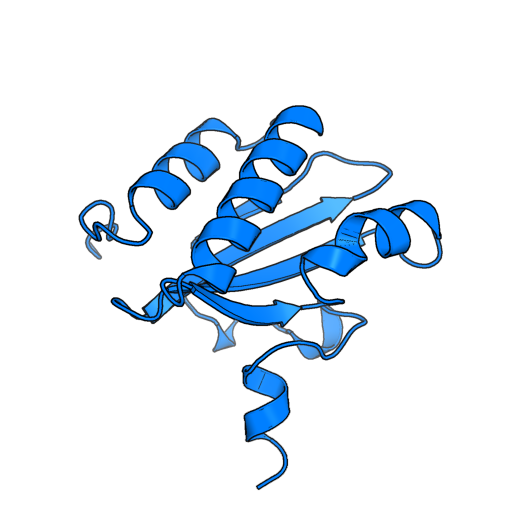 ASN A 1 104 ? -2.550 -13.489 -0.055 1.00 91.31 104 ASN A O 1
ATOM 807 N N . LEU A 1 105 ? -3.404 -12.537 1.808 1.00 93.56 105 LEU A N 1
ATOM 808 C CA . LEU A 1 105 ? -2.214 -11.774 2.195 1.00 93.56 105 LEU A CA 1
ATOM 809 C C . LEU A 1 105 ? -0.967 -12.654 2.283 1.00 93.56 105 LEU A C 1
ATOM 811 O O . LEU A 1 105 ? 0.104 -12.214 1.880 1.00 93.56 105 LEU A O 1
ATOM 815 N N . ASP A 1 106 ? -1.115 -13.905 2.729 1.00 88.38 106 ASP A N 1
ATOM 816 C CA . ASP A 1 106 ? 0.018 -14.810 2.907 1.00 88.38 106 ASP A CA 1
ATOM 817 C C . ASP A 1 106 ? 0.720 -15.167 1.598 1.00 88.38 106 ASP A C 1
ATOM 819 O O . ASP A 1 106 ? 1.935 -15.356 1.598 1.00 88.38 106 ASP A O 1
ATOM 823 N N . THR A 1 107 ? -0.041 -15.235 0.504 1.00 88.38 107 THR A N 1
ATOM 824 C CA . THR A 1 107 ? 0.478 -15.492 -0.850 1.00 88.38 107 THR A CA 1
ATOM 825 C C . THR A 1 107 ? 0.775 -14.219 -1.633 1.00 88.38 107 THR A C 1
ATOM 827 O O . THR A 1 107 ? 1.611 -14.230 -2.532 1.00 88.38 107 THR A O 1
ATOM 830 N N . ARG A 1 108 ? 0.060 -13.131 -1.335 1.00 91.94 108 ARG A N 1
ATOM 831 C CA . ARG A 1 108 ? 0.127 -11.885 -2.104 1.00 91.94 108 ARG A CA 1
ATOM 832 C C . ARG A 1 108 ? 1.250 -10.967 -1.639 1.00 91.94 108 ARG A C 1
ATOM 834 O O . ARG A 1 108 ? 1.721 -10.171 -2.442 1.00 91.94 108 ARG A O 1
ATOM 841 N N . LEU A 1 109 ? 1.641 -11.068 -0.373 1.00 96.62 109 LEU A N 1
ATOM 842 C CA . LEU A 1 109 ? 2.753 -10.327 0.204 1.00 96.62 109 LEU A CA 1
ATOM 843 C C . LEU A 1 109 ? 3.904 -11.290 0.477 1.00 96.62 109 LEU A C 1
ATOM 845 O O . LEU A 1 109 ? 3.726 -12.304 1.161 1.00 96.62 109 LEU A O 1
ATOM 849 N N . TRP A 1 110 ? 5.083 -10.960 -0.037 1.00 96.31 110 TRP A N 1
ATOM 850 C CA . TRP A 1 110 ? 6.324 -11.642 0.322 1.00 96.31 110 TRP A CA 1
ATOM 851 C C . TRP A 1 110 ? 6.874 -11.123 1.651 1.00 96.31 110 TRP A C 1
ATOM 853 O O . TRP A 1 110 ? 7.586 -11.850 2.343 1.00 96.31 110 TRP A O 1
ATOM 863 N N . GLY A 1 111 ? 6.510 -9.900 2.040 1.00 95.31 111 GLY A N 1
ATOM 864 C CA . GLY A 1 111 ? 6.838 -9.351 3.348 1.00 95.31 111 GLY A CA 1
ATOM 865 C C . GLY A 1 111 ? 5.733 -9.508 4.389 1.00 95.31 111 GLY A C 1
ATOM 866 O O . GLY A 1 111 ? 4.652 -10.067 4.159 1.00 95.31 111 GLY A O 1
ATOM 867 N N . ARG A 1 112 ? 6.054 -9.045 5.599 1.00 95.88 112 ARG A N 1
ATOM 868 C CA . ARG A 1 112 ? 5.204 -9.141 6.795 1.00 95.88 112 ARG A CA 1
ATOM 869 C C . ARG A 1 112 ? 5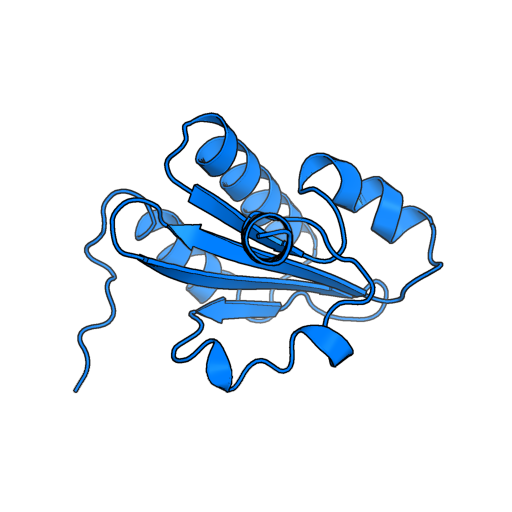.244 -7.839 7.612 1.00 95.88 112 ARG A C 1
ATOM 871 O O . ARG A 1 112 ? 5.310 -7.873 8.840 1.00 95.88 112 ARG A O 1
ATOM 878 N N . CYS A 1 113 ? 5.207 -6.693 6.933 1.00 96.00 113 CYS A N 1
ATOM 879 C CA . CYS A 1 113 ? 5.186 -5.365 7.554 1.00 96.00 113 CYS A CA 1
ATOM 880 C C . CYS A 1 113 ? 3.754 -4.879 7.820 1.00 96.00 113 CYS A C 1
ATOM 882 O O . CYS A 1 113 ? 2.830 -5.223 7.086 1.00 96.00 113 CYS A O 1
ATOM 884 N N . GLY A 1 114 ? 3.556 -4.076 8.868 1.00 95.75 114 GLY A N 1
ATOM 885 C CA . GLY A 1 114 ? 2.263 -3.461 9.195 1.00 95.75 114 GLY A CA 1
ATOM 886 C C . GLY A 1 114 ? 1.528 -4.055 10.401 1.00 95.75 114 GLY A C 1
ATOM 887 O O . GLY A 1 114 ? 1.899 -5.088 10.969 1.00 95.75 114 GLY A O 1
ATOM 888 N N . THR A 1 115 ? 0.462 -3.370 10.820 1.00 95.69 115 THR A N 1
ATOM 889 C CA . THR A 1 115 ? -0.232 -3.631 12.092 1.00 95.69 115 THR A CA 1
ATOM 890 C C . THR A 1 115 ? -0.992 -4.957 12.145 1.00 95.69 115 THR A C 1
ATOM 892 O O . THR A 1 115 ? -1.223 -5.474 13.240 1.00 95.69 115 THR A O 1
ATOM 895 N N . TYR A 1 116 ? -1.334 -5.555 11.001 1.00 94.44 116 TYR A N 1
ATOM 896 C CA . TYR A 1 116 ? -1.939 -6.887 10.907 1.00 94.44 116 TYR A CA 1
ATOM 897 C C . TYR A 1 116 ? -1.028 -7.980 11.481 1.00 94.44 116 TYR A C 1
ATOM 899 O O . TYR A 1 116 ? -1.495 -8.879 12.179 1.00 94.44 116 TYR A O 1
ATOM 907 N N . TYR A 1 117 ? 0.280 -7.886 11.238 1.00 91.50 117 TYR A N 1
ATOM 908 C CA . TYR A 1 117 ? 1.245 -8.895 11.683 1.00 91.50 117 TYR A CA 1
ATOM 909 C C . TYR A 1 117 ? 1.702 -8.692 13.129 1.00 91.50 117 TYR A C 1
ATOM 911 O O . TYR A 1 117 ? 2.124 -9.646 13.779 1.00 91.50 117 TYR A O 1
ATOM 919 N N . LEU A 1 118 ? 1.565 -7.475 13.665 1.00 81.94 118 LEU A N 1
ATOM 920 C CA . LEU A 1 118 ? 1.826 -7.190 15.078 1.00 81.94 118 LEU A CA 1
ATOM 921 C C . LEU A 1 118 ? 0.757 -7.805 15.993 1.00 81.94 118 LEU A C 1
ATOM 923 O O . LEU A 1 118 ? 1.072 -8.264 17.086 1.00 81.94 118 LEU A O 1
ATOM 927 N N . GLN A 1 119 ? -0.492 -7.875 15.526 1.00 62.22 119 GLN A N 1
ATOM 928 C CA . GLN A 1 119 ? -1.622 -8.418 16.290 1.00 62.22 119 GLN A CA 1
ATOM 929 C C . GLN A 1 119 ? -1.641 -9.955 16.373 1.00 62.22 119 GLN A C 1
ATOM 931 O O . GLN A 1 119 ? -2.328 -10.499 17.227 1.00 62.22 119 GLN A O 1
ATOM 936 N N . LYS A 1 120 ? -0.876 -10.670 15.533 1.00 55.75 120 LYS A N 1
ATOM 937 C CA . LYS A 1 120 ? -0.786 -12.147 15.547 1.00 55.75 120 LYS A CA 1
ATOM 938 C C . LYS A 1 120 ? 0.258 -12.711 16.526 1.00 55.75 120 LYS A C 1
ATOM 940 O O . LYS A 1 120 ? 0.487 -13.915 16.533 1.00 55.75 120 LYS A O 1
ATOM 945 N N . LYS A 1 121 ? 0.918 -11.858 17.317 1.00 47.62 121 LYS A N 1
ATOM 946 C CA . LYS A 1 121 ? 1.891 -12.264 18.351 1.00 47.62 121 LYS A CA 1
ATOM 947 C C . LYS A 1 121 ? 1.285 -12.361 19.764 1.00 47.62 121 LYS A C 1
ATOM 949 O O . LYS A 1 121 ? 2.047 -12.400 20.726 1.00 47.62 121 LYS A O 1
ATOM 954 N N . GLY A 1 122 ? -0.046 -12.361 19.883 1.00 40.41 122 GLY A N 1
ATOM 955 C CA . GLY A 1 122 ? -0.786 -12.522 21.141 1.00 40.41 122 GLY A CA 1
ATOM 956 C C . GLY A 1 122 ? -1.413 -13.899 21.269 1.00 40.41 122 GLY A C 1
ATOM 957 O O . GLY A 1 122 ? -1.910 -14.395 20.234 1.00 40.41 122 GLY A O 1
#

Solvent-accessible surface area (backbone atoms only — not comparable to full-atom values): 7021 Å² total; per-residue (Å²): 135,84,78,78,68,67,77,40,89,79,49,17,68,56,51,54,51,35,64,74,37,56,79,31,55,70,71,52,48,54,54,51,50,54,51,48,50,56,32,35,76,69,60,42,28,39,57,34,37,18,37,54,56,79,89,45,44,65,62,51,57,7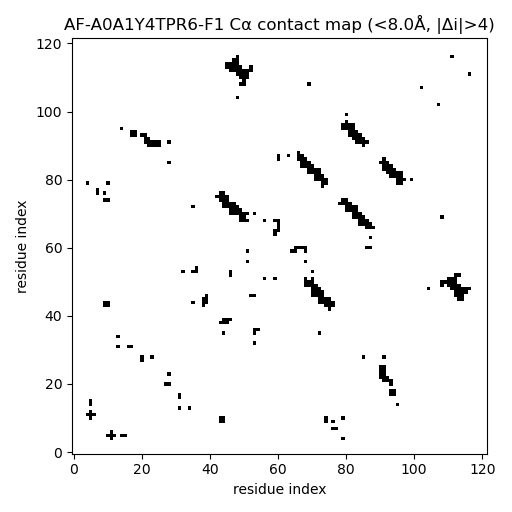4,63,59,82,45,64,60,52,45,38,30,38,28,29,69,85,77,64,53,36,33,39,43,33,44,30,90,88,56,66,37,46,51,45,78,53,90,56,68,90,77,49,59,54,81,80,73,29,94,37,76,29,38,56,59,57,63,64,70,78,112

Secondary structure (DSSP, 8-state):
-----TT-TTTHHHHHHHHHTTT--HHHHHHHHHHHHHHHHTTSEEEEEESS-STTHHHHHHT-SSSEEEEEEEETTT--EEEEEEETTEEEEEEEES-GGGS-HHHH-SS-BSHHHHGGG-

Radius of gyration: 13.75 Å; Cα contacts (8 Å, |Δi|>4): 197; chains: 1; bounding box: 43×29×36 Å